Protein AF-A0A2A4T4P0-F1 (afdb_monomer)

Foldseek 3Di:
DDPPPPPDDPVRVVVVVVVVCPPPDPVVVVLLVVLLVVLLVVVVVLQVQWDWDADPVQNQKIFTAGPPPRATAWIQRNVVLEIEGECVPRVVCSCPVSVADPVRVQVSVQVNCCVPVVSHPRGYDYDYPVPDPPRVPD

Sequence (138 aa):
VIMNKILITEQQFKTLIENIIKEETREEVQEWLRRKWKVGDYFFKILDNLKEKKSDKYPESIFYVDKNTEEVYMEHDKKYGDLWIDYDKIWSFFESNYSINHEEIRDLMKELVGEHMNLWGVTPATHRLHYYSRWENI

Nearest PDB structures (foldseek):
  4hr6-assembly1_B  TM=5.069E-01  e=4.301E-01  Trichosanthes anguina
  6u3u-assembly2_A  TM=6.261E-01  e=1.385E+00  Escherichia coli
  5y42-assembly2_E  TM=5.328E-01  e=6.351E-01  Trichosanthes anguina
  6u3u-assembly1_B  TM=5.923E-01  e=1.795E+00  Escherichia coli
  5kqq-assembly1_A  TM=3.564E-01  e=4.301E-01  Burkholderia pseudomallei 1710b

Solvent-accessible surface area (backbone atoms only — not comparable to full-atom values): 8002 Å² total; per-residue (Å²): 133,84,80,78,76,82,82,68,52,72,67,54,50,48,52,53,51,55,66,65,39,75,87,51,56,73,67,57,54,51,50,50,52,52,41,52,50,53,52,52,56,53,51,51,58,49,55,76,45,42,39,84,44,78,34,91,90,42,75,57,36,44,31,33,18,35,75,85,78,64,48,72,48,33,36,38,34,66,84,80,41,37,30,38,31,29,26,76,81,52,50,49,45,41,39,71,76,56,73,41,52,74,67,59,48,43,55,53,47,38,52,50,38,23,73,77,65,70,41,68,91,40,50,63,40,79,34,58,72,94,77,51,80,68,74,83,76,108

pLDDT: mean 83.87, std 14.71, range [29.67, 97.12]

Mean predicted aligned error: 8.98 Å

Radius of gyration: 17.53 Å; Cα contacts (8 Å, |Δi|>4): 155; chains: 1; bounding box: 52×28×40 Å

Structure (mmCIF, N/CA/C/O backbone):
data_AF-A0A2A4T4P0-F1
#
_entry.id   AF-A0A2A4T4P0-F1
#
loop_
_atom_site.group_PDB
_atom_site.id
_atom_site.type_symbol
_atom_site.label_atom_id
_atom_site.label_alt_id
_atom_site.label_comp_id
_atom_site.label_asym_id
_atom_site.label_entity_id
_atom_site.label_seq_id
_atom_site.pdbx_PDB_ins_code
_atom_site.Cartn_x
_atom_site.Cartn_y
_atom_site.Cartn_z
_atom_site.occupancy
_atom_site.B_iso_or_equiv
_atom_site.auth_seq_id
_atom_site.auth_comp_id
_atom_site.auth_asym_id
_atom_site.auth_atom_id
_atom_site.pdbx_PDB_model_num
ATOM 1 N N . VAL A 1 1 ? -18.572 -3.963 -17.220 1.00 37.88 1 VAL A N 1
ATOM 2 C CA . VAL A 1 1 ? -18.885 -4.735 -15.997 1.00 37.88 1 VAL A CA 1
ATOM 3 C C . VAL A 1 1 ? -19.747 -3.848 -15.121 1.00 37.88 1 VAL A C 1
ATOM 5 O O . VAL A 1 1 ? -19.311 -2.758 -14.779 1.00 37.88 1 VAL A O 1
ATOM 8 N N . ILE A 1 2 ? -21.002 -4.227 -14.885 1.00 36.47 2 ILE A N 1
ATOM 9 C CA . ILE A 1 2 ? -21.919 -3.453 -14.042 1.00 36.47 2 ILE A CA 1
ATOM 10 C C . ILE A 1 2 ? -21.519 -3.753 -12.594 1.00 36.47 2 ILE A C 1
ATOM 12 O O . ILE A 1 2 ? -21.681 -4.885 -12.147 1.00 36.47 2 ILE A O 1
ATOM 16 N N . MET A 1 3 ? -20.944 -2.781 -11.881 1.00 29.67 3 MET A N 1
ATOM 17 C CA . MET A 1 3 ? -20.780 -2.891 -10.429 1.00 29.67 3 MET A CA 1
ATOM 18 C C . MET A 1 3 ? -22.176 -2.977 -9.811 1.00 29.67 3 MET A C 1
ATOM 20 O O . MET A 1 3 ? -22.921 -1.995 -9.807 1.00 29.67 3 MET A O 1
ATOM 24 N N . ASN A 1 4 ? -22.536 -4.153 -9.298 1.00 41.41 4 ASN A N 1
ATOM 25 C CA . ASN A 1 4 ? -23.711 -4.311 -8.454 1.00 41.41 4 ASN A CA 1
ATOM 26 C C . ASN A 1 4 ? -23.485 -3.498 -7.178 1.00 41.41 4 ASN A C 1
ATOM 28 O O . ASN A 1 4 ? -22.761 -3.917 -6.278 1.00 41.41 4 ASN A O 1
ATOM 32 N N . LYS A 1 5 ? -24.102 -2.316 -7.099 1.00 45.44 5 LYS A N 1
ATOM 33 C CA . LYS A 1 5 ? -24.265 -1.612 -5.828 1.00 45.44 5 LYS A CA 1
ATOM 34 C C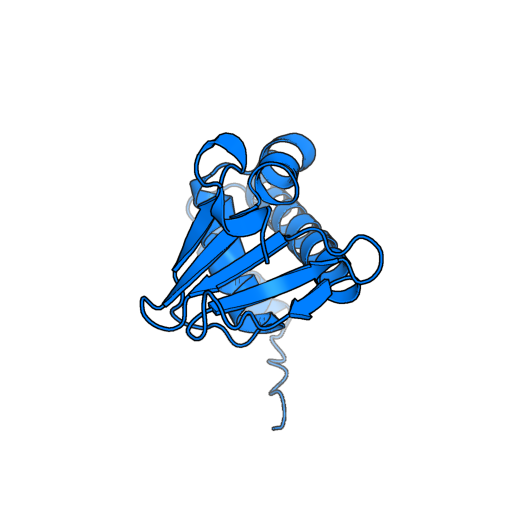 . LYS A 1 5 ? -25.150 -2.482 -4.943 1.00 45.44 5 LYS A C 1
ATOM 36 O O . LYS A 1 5 ? -26.341 -2.627 -5.213 1.00 45.44 5 LYS A O 1
ATOM 41 N N . ILE A 1 6 ? -24.567 -3.068 -3.904 1.00 54.47 6 ILE A N 1
ATOM 42 C CA . ILE A 1 6 ? -25.332 -3.731 -2.852 1.00 54.47 6 ILE A CA 1
ATOM 43 C C . ILE A 1 6 ? -26.060 -2.624 -2.078 1.00 54.47 6 ILE A C 1
ATOM 45 O O . ILE A 1 6 ? -25.466 -1.907 -1.277 1.00 54.47 6 ILE A O 1
ATOM 49 N N . LEU A 1 7 ? -27.350 -2.449 -2.362 1.00 50.22 7 LEU A N 1
ATOM 50 C CA . LEU A 1 7 ? -28.254 -1.619 -1.568 1.00 50.22 7 LEU A CA 1
ATOM 51 C C . LEU A 1 7 ? -28.682 -2.433 -0.345 1.00 50.22 7 LEU A C 1
ATOM 53 O O . LEU A 1 7 ? -29.668 -3.164 -0.384 1.00 50.22 7 LEU A O 1
ATOM 57 N N . ILE A 1 8 ? -27.905 -2.335 0.730 1.00 66.12 8 ILE A N 1
ATOM 58 C CA . ILE A 1 8 ? -28.339 -2.791 2.051 1.00 66.12 8 ILE A CA 1
ATOM 59 C C . ILE A 1 8 ? -29.263 -1.744 2.661 1.00 66.12 8 ILE A C 1
ATOM 61 O O . ILE A 1 8 ? -28.988 -0.545 2.631 1.00 66.12 8 ILE A O 1
ATOM 65 N N . THR A 1 9 ? -30.374 -2.211 3.220 1.00 80.38 9 THR A N 1
ATOM 66 C CA . THR A 1 9 ? -31.243 -1.364 4.038 1.00 80.38 9 THR A CA 1
ATOM 67 C C . THR A 1 9 ? -30.518 -0.962 5.319 1.00 80.38 9 THR A C 1
ATOM 69 O O . THR A 1 9 ? -29.644 -1.682 5.805 1.00 80.38 9 THR A O 1
ATOM 72 N N . GLU A 1 10 ? -30.908 0.167 5.906 1.00 68.69 10 GLU A N 1
ATOM 73 C CA . GLU A 1 10 ? -30.346 0.646 7.174 1.00 68.69 10 GLU A CA 1
ATOM 74 C C . GLU A 1 10 ? -30.445 -0.422 8.277 1.00 68.69 10 GLU A C 1
ATOM 76 O O . GLU A 1 10 ? -29.505 -0.627 9.041 1.00 68.69 10 GLU A O 1
ATOM 81 N N . GLN A 1 11 ? -31.536 -1.195 8.281 1.00 64.25 11 GLN A N 1
ATOM 82 C CA . GLN A 1 11 ? -31.733 -2.310 9.202 1.00 64.25 11 GLN A CA 1
ATOM 83 C C . GLN A 1 11 ? -30.750 -3.464 8.950 1.00 64.25 11 GLN A C 1
ATOM 85 O O . GLN A 1 11 ? -30.208 -4.017 9.901 1.00 64.25 11 GLN A O 1
ATOM 90 N N . GLN A 1 12 ? -30.475 -3.812 7.689 1.00 68.88 12 GLN A N 1
ATOM 91 C CA . GLN A 1 12 ? -29.496 -4.851 7.342 1.00 68.88 12 GLN A CA 1
ATOM 92 C C . GLN A 1 12 ? -28.067 -4.420 7.665 1.00 68.88 12 GLN A C 1
ATOM 94 O O . GLN A 1 12 ? -27.296 -5.232 8.168 1.00 68.88 12 GLN A O 1
ATOM 99 N N . PHE A 1 13 ? -27.726 -3.151 7.428 1.00 72.50 13 PHE A N 1
ATOM 100 C CA . PHE A 1 13 ? -26.442 -2.594 7.849 1.00 72.50 13 PHE A CA 1
ATOM 101 C C . PHE A 1 13 ? -26.307 -2.646 9.373 1.00 72.50 13 PHE A C 1
ATOM 103 O O . PHE A 1 13 ? -25.295 -3.112 9.888 1.00 72.50 13 PHE A O 1
ATOM 110 N N . LYS A 1 14 ? -27.360 -2.260 10.102 1.00 68.56 14 LYS A N 1
ATOM 111 C CA . LYS A 1 14 ? -27.382 -2.290 11.565 1.00 68.56 14 LYS A CA 1
ATOM 112 C C . LYS A 1 14 ? -27.227 -3.706 12.122 1.00 68.56 14 LYS A C 1
ATOM 114 O O . LYS A 1 14 ? -26.390 -3.912 12.988 1.00 68.56 14 LYS A O 1
ATOM 119 N N . THR A 1 15 ? -27.946 -4.688 11.579 1.00 70.00 15 THR A N 1
ATOM 120 C CA . THR A 1 15 ? -27.822 -6.096 11.991 1.00 70.00 15 THR A CA 1
ATOM 121 C C . THR A 1 15 ? -26.462 -6.697 11.622 1.00 70.00 15 THR A C 1
ATOM 123 O O . THR A 1 15 ? -25.917 -7.492 12.383 1.00 70.00 15 THR A O 1
ATOM 126 N N . LEU A 1 16 ? -25.881 -6.315 10.480 1.00 68.56 16 LEU A N 1
ATOM 127 C CA . LEU A 1 16 ? -24.528 -6.729 10.101 1.00 68.56 16 LEU A CA 1
ATOM 128 C C . LEU A 1 16 ? -23.494 -6.191 11.099 1.00 68.56 16 LEU A C 1
ATOM 130 O O . LEU A 1 16 ? -22.652 -6.944 11.577 1.00 68.56 16 LEU A O 1
ATOM 134 N N . ILE A 1 17 ? -23.615 -4.913 11.460 1.00 69.06 17 IL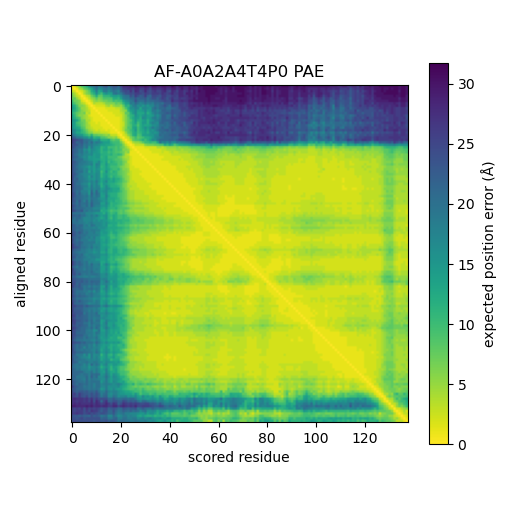E A N 1
ATOM 135 C CA . ILE A 1 17 ? -22.769 -4.247 12.451 1.00 69.06 17 ILE A CA 1
ATOM 136 C C . ILE A 1 17 ? -22.959 -4.867 13.846 1.00 69.06 17 ILE A C 1
ATOM 138 O O . ILE A 1 17 ? -21.977 -5.201 14.494 1.00 69.06 17 ILE A O 1
ATOM 142 N N . GLU A 1 18 ? -24.194 -5.108 14.292 1.00 66.62 18 GLU A N 1
ATOM 143 C CA . GLU A 1 18 ? -24.501 -5.744 15.587 1.00 66.62 18 GLU A CA 1
ATOM 144 C C . GLU A 1 18 ? -23.953 -7.178 15.697 1.00 66.62 18 GLU A C 1
ATOM 146 O O . GLU A 1 18 ? -23.546 -7.600 16.778 1.00 66.62 18 GLU A O 1
ATOM 151 N N . ASN A 1 19 ? -23.897 -7.922 14.587 1.00 64.94 19 ASN A N 1
ATOM 152 C CA . ASN A 1 19 ? -23.293 -9.255 14.554 1.00 64.94 19 ASN A CA 1
ATOM 153 C C . ASN A 1 19 ? -21.756 -9.222 14.573 1.00 64.94 19 ASN A C 1
ATOM 155 O O . ASN A 1 19 ? -21.155 -10.152 15.104 1.00 64.94 19 ASN A O 1
ATOM 159 N N . ILE A 1 20 ? -21.131 -8.168 14.033 1.00 64.50 20 ILE A N 1
ATOM 160 C CA . ILE A 1 20 ? -19.679 -7.926 14.132 1.00 64.50 20 ILE A CA 1
ATOM 161 C C . ILE A 1 20 ? -19.303 -7.494 15.563 1.00 64.50 20 ILE A C 1
ATOM 163 O O . ILE A 1 20 ? -18.309 -7.953 16.107 1.00 64.50 20 ILE A O 1
ATOM 167 N N . ILE A 1 21 ? -20.147 -6.679 16.205 1.00 60.25 21 ILE A N 1
ATOM 168 C CA . ILE A 1 21 ? -19.950 -6.072 17.538 1.00 60.25 21 ILE A CA 1
ATOM 169 C C . ILE A 1 21 ? -19.990 -7.078 18.705 1.00 60.25 21 ILE A C 1
ATOM 171 O O . ILE A 1 21 ? -19.755 -6.706 19.849 1.00 60.25 21 ILE A O 1
ATOM 175 N N . LYS A 1 22 ? -20.270 -8.367 18.481 1.00 59.75 22 LYS A N 1
ATOM 176 C CA . LYS A 1 22 ? -20.516 -9.311 19.587 1.00 59.75 22 LYS A CA 1
ATOM 177 C C . LYS A 1 22 ? -19.334 -9.513 20.558 1.00 59.75 22 LYS A C 1
ATOM 179 O O . LYS A 1 22 ? -19.571 -10.051 21.637 1.00 59.75 22 LYS A O 1
ATOM 184 N N . GLU A 1 23 ? -18.127 -9.047 20.221 1.00 57.09 23 GLU A N 1
ATOM 185 C CA . GLU A 1 23 ? -16.933 -9.085 21.086 1.00 57.09 23 GLU A CA 1
ATOM 186 C C . GLU A 1 23 ? -16.176 -7.735 21.207 1.00 57.09 23 GLU A C 1
ATOM 188 O O . GLU A 1 23 ? -15.238 -7.647 21.995 1.00 57.09 23 GLU A O 1
ATOM 193 N N . GLU A 1 24 ? -16.606 -6.666 20.518 1.00 65.56 24 GLU A N 1
ATOM 194 C CA . GLU A 1 24 ? -15.949 -5.339 20.491 1.00 65.56 24 GLU A CA 1
ATOM 195 C C . GLU A 1 24 ? -16.946 -4.209 20.805 1.00 65.56 24 GLU A C 1
ATOM 197 O O . GLU A 1 24 ? -18.128 -4.285 20.464 1.00 65.56 24 GLU A O 1
ATOM 202 N N . THR A 1 25 ? -16.501 -3.119 21.434 1.00 78.75 25 THR A N 1
ATOM 203 C CA . THR A 1 25 ? -17.376 -1.966 21.713 1.00 78.75 25 THR A CA 1
ATOM 204 C C . THR A 1 25 ? -17.722 -1.185 20.438 1.00 78.75 25 THR A C 1
ATOM 206 O O . THR A 1 25 ? -16.982 -1.161 19.453 1.00 78.75 25 THR A O 1
ATOM 209 N N . ARG A 1 26 ? -18.862 -0.478 20.446 1.00 75.81 26 ARG A N 1
ATOM 210 C CA . ARG A 1 26 ? -19.296 0.368 19.317 1.00 75.81 26 ARG A CA 1
ATOM 211 C C . ARG A 1 26 ? -18.241 1.421 18.963 1.00 75.81 26 ARG A C 1
ATOM 213 O O . ARG A 1 26 ? -18.054 1.741 17.789 1.00 75.81 26 ARG A O 1
ATOM 220 N N . GLU A 1 27 ? -17.598 1.983 19.976 1.00 82.12 27 GLU A N 1
ATOM 221 C CA . GLU A 1 27 ? -16.574 3.013 19.852 1.00 82.12 27 GLU A CA 1
ATOM 222 C C . GLU A 1 27 ? -15.308 2.471 19.171 1.00 82.12 27 GLU A C 1
ATOM 224 O O . GLU A 1 27 ? -14.768 3.141 18.286 1.00 82.12 27 GLU A O 1
ATOM 229 N N . GLU A 1 28 ? -14.884 1.250 19.511 1.00 82.38 28 GLU A N 1
ATOM 230 C CA . GLU A 1 28 ? -13.746 0.562 18.881 1.00 82.38 28 GLU A CA 1
ATOM 231 C C . GLU A 1 28 ? -14.008 0.290 17.398 1.00 82.38 28 GLU A C 1
ATOM 233 O O . GLU A 1 28 ? -13.180 0.641 16.552 1.00 82.38 28 GLU A O 1
ATOM 238 N N . VAL A 1 29 ? -15.204 -0.207 17.059 1.00 82.62 29 VAL A N 1
ATOM 239 C CA . VAL A 1 29 ? -15.609 -0.429 15.660 1.00 82.62 29 VAL A CA 1
ATOM 240 C C . VAL A 1 29 ? -15.621 0.881 14.873 1.00 82.62 29 VAL A C 1
ATOM 242 O O . VAL A 1 29 ? -15.135 0.944 13.741 1.00 82.62 29 VAL A O 1
ATOM 245 N N . GLN A 1 30 ? -16.148 1.962 15.454 1.00 84.00 30 GLN A N 1
ATOM 246 C CA . GLN A 1 30 ? -16.141 3.271 14.798 1.00 84.00 30 GLN A CA 1
ATOM 247 C C . GLN A 1 30 ? -14.724 3.797 14.568 1.00 84.00 30 GLN A C 1
ATOM 249 O O . GLN A 1 30 ? -14.452 4.372 13.512 1.00 84.00 30 GLN A O 1
ATOM 254 N N . GLU A 1 31 ? -13.825 3.614 15.533 1.00 88.00 31 GLU A N 1
ATOM 255 C CA . GLU A 1 31 ? -12.436 4.036 15.387 1.00 88.00 31 GLU A CA 1
ATOM 256 C C . GLU A 1 31 ? -11.692 3.201 14.345 1.00 88.00 31 GLU A C 1
ATOM 258 O O . GLU A 1 31 ? -10.958 3.754 13.526 1.00 88.00 31 GLU A O 1
ATOM 263 N N . TRP A 1 32 ? -11.922 1.889 14.309 1.00 86.19 32 TRP A N 1
ATOM 264 C C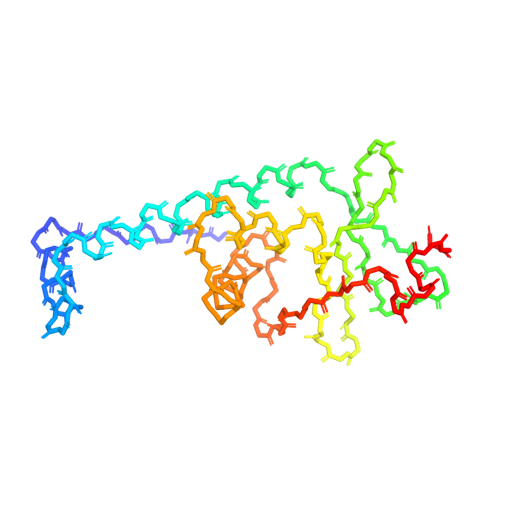A . TRP A 1 32 ? -11.397 1.022 13.256 1.00 86.19 32 TRP A CA 1
ATOM 265 C C . TRP A 1 32 ? -11.852 1.469 11.862 1.00 86.19 32 TRP A C 1
ATOM 267 O O . TRP A 1 32 ? -11.022 1.665 10.974 1.00 86.19 32 TRP A O 1
ATOM 277 N N . LEU A 1 33 ? -13.150 1.731 11.675 1.00 87.88 33 LEU A N 1
ATOM 278 C CA . LEU A 1 33 ? -13.677 2.216 10.395 1.00 87.88 33 LEU A CA 1
ATOM 279 C C . LEU A 1 33 ? -13.065 3.564 9.989 1.00 87.88 33 LEU A C 1
ATOM 281 O O . LEU A 1 33 ? -12.743 3.765 8.815 1.00 87.88 33 LEU A O 1
ATOM 285 N N . ARG A 1 34 ? -12.854 4.477 10.948 1.00 89.25 34 ARG A N 1
ATOM 286 C CA . ARG A 1 34 ? -12.163 5.754 10.700 1.00 89.25 34 ARG A CA 1
ATOM 287 C C . ARG A 1 34 ? -10.716 5.540 10.258 1.00 89.25 34 ARG A C 1
ATOM 289 O O . ARG A 1 34 ? -10.287 6.184 9.301 1.00 89.25 34 ARG A O 1
ATOM 296 N N . ARG A 1 35 ? -9.972 4.653 10.926 1.00 90.12 35 ARG A N 1
ATOM 297 C CA . ARG A 1 35 ? -8.584 4.302 10.574 1.00 90.12 35 ARG A CA 1
ATOM 298 C C . ARG A 1 35 ? -8.508 3.680 9.178 1.00 90.12 35 ARG A C 1
ATOM 300 O O . ARG A 1 35 ? -7.761 4.184 8.340 1.00 90.12 35 ARG A O 1
ATOM 307 N N . LYS A 1 36 ? -9.361 2.692 8.888 1.00 90.00 36 LYS A N 1
ATOM 308 C CA . LYS A 1 36 ? -9.481 2.054 7.565 1.00 90.00 36 LYS A CA 1
ATOM 309 C C . LYS A 1 36 ? -9.753 3.073 6.456 1.00 90.00 36 LYS A C 1
ATOM 311 O O . LYS A 1 36 ? -9.083 3.051 5.427 1.00 90.00 36 LYS A O 1
ATOM 316 N N . TRP A 1 37 ? -10.690 3.997 6.676 1.00 91.00 37 TRP A N 1
ATOM 317 C CA . TRP A 1 37 ? -11.007 5.037 5.695 1.00 91.00 37 TRP A CA 1
ATOM 318 C C . TRP A 1 37 ? -9.813 5.961 5.410 1.00 91.00 37 TRP A C 1
ATOM 320 O O . TRP A 1 37 ? -9.532 6.242 4.248 1.00 91.00 37 TRP A O 1
ATOM 330 N N . LYS A 1 38 ? -9.070 6.383 6.444 1.00 92.38 38 LYS A N 1
ATOM 331 C CA . LYS A 1 38 ? -7.871 7.227 6.277 1.00 92.38 38 LYS A CA 1
ATOM 332 C C . LYS A 1 38 ? -6.762 6.522 5.489 1.00 92.38 38 LYS A C 1
ATOM 334 O O . LYS A 1 38 ? -6.152 7.151 4.628 1.00 92.38 38 LYS A O 1
ATOM 339 N N . VAL A 1 39 ? -6.522 5.234 5.754 1.00 92.75 39 VAL A N 1
ATOM 340 C CA . VAL A 1 39 ? -5.556 4.426 4.984 1.00 92.75 39 VAL A CA 1
ATOM 341 C C . VAL A 1 39 ? -5.962 4.362 3.520 1.00 92.75 39 VAL A C 1
ATOM 343 O O . VAL A 1 39 ? -5.140 4.655 2.658 1.00 92.75 39 VAL A O 1
ATOM 346 N N . GLY A 1 40 ? -7.223 4.017 3.242 1.00 92.62 40 GLY A N 1
ATOM 347 C CA . GLY A 1 40 ? -7.725 3.910 1.873 1.00 92.62 40 GLY A CA 1
ATOM 348 C C 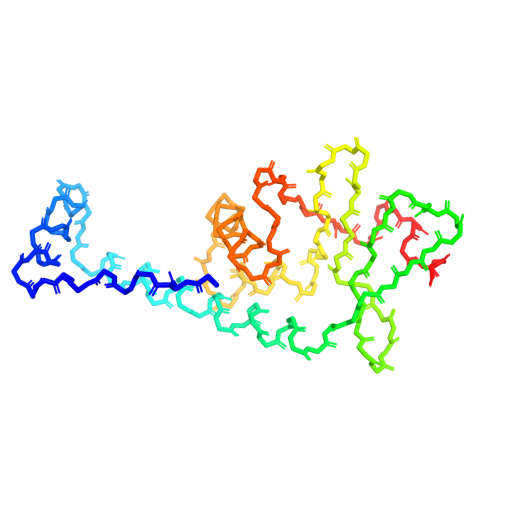. GLY A 1 40 ? -7.629 5.229 1.105 1.00 92.62 40 GLY A C 1
ATOM 349 O O . GLY A 1 40 ? -7.123 5.249 -0.014 1.00 92.62 40 GLY A O 1
ATOM 350 N N . ASP A 1 41 ? -8.035 6.343 1.723 1.00 93.12 41 ASP A N 1
ATOM 351 C CA . ASP A 1 41 ? -7.934 7.683 1.126 1.00 93.12 41 ASP A CA 1
ATOM 352 C C . ASP A 1 41 ? -6.478 8.073 0.816 1.00 93.12 41 ASP A C 1
ATOM 354 O O . ASP A 1 41 ? -6.180 8.564 -0.274 1.00 93.12 41 ASP A O 1
ATOM 358 N N . TYR A 1 42 ? -5.548 7.815 1.740 1.00 92.88 42 TYR A N 1
ATOM 359 C CA . TYR A 1 42 ? -4.129 8.091 1.511 1.00 92.88 42 TYR A CA 1
ATOM 360 C C . TYR A 1 42 ? -3.527 7.185 0.431 1.00 92.88 42 TYR A C 1
ATOM 362 O O . TYR A 1 42 ? -2.817 7.668 -0.450 1.00 92.88 42 TYR A O 1
ATOM 370 N N . PHE A 1 43 ? -3.841 5.889 0.454 1.00 94.00 43 PHE A N 1
ATOM 371 C CA . PHE A 1 43 ? -3.368 4.941 -0.552 1.00 94.00 43 PHE A CA 1
ATOM 372 C C . PHE A 1 43 ? -3.857 5.318 -1.955 1.00 94.00 43 PHE A C 1
ATOM 374 O O . PHE A 1 43 ? -3.065 5.343 -2.895 1.00 94.00 43 PHE A O 1
ATOM 381 N N . PHE A 1 44 ? -5.126 5.707 -2.093 1.00 93.62 44 PHE A N 1
ATOM 382 C CA . PHE A 1 44 ? -5.674 6.185 -3.361 1.00 93.62 44 PHE A CA 1
ATOM 383 C C . PHE A 1 44 ? -4.922 7.421 -3.884 1.00 93.62 44 PHE A C 1
ATOM 385 O O . PHE A 1 44 ? -4.530 7.463 -5.049 1.00 93.62 44 PHE A O 1
ATOM 392 N N . LYS A 1 45 ? -4.623 8.389 -3.006 1.00 93.44 45 LYS A N 1
ATOM 393 C CA . LYS A 1 45 ? -3.819 9.575 -3.358 1.00 93.44 45 LYS A CA 1
ATOM 394 C C . LYS A 1 45 ? -2.394 9.231 -3.782 1.00 93.44 45 LYS A C 1
ATOM 396 O O . LYS A 1 45 ? -1.839 9.921 -4.636 1.00 93.44 45 LYS A O 1
ATOM 401 N N . ILE A 1 46 ? -1.790 8.196 -3.196 1.00 94.50 46 ILE A N 1
ATOM 402 C CA . ILE A 1 46 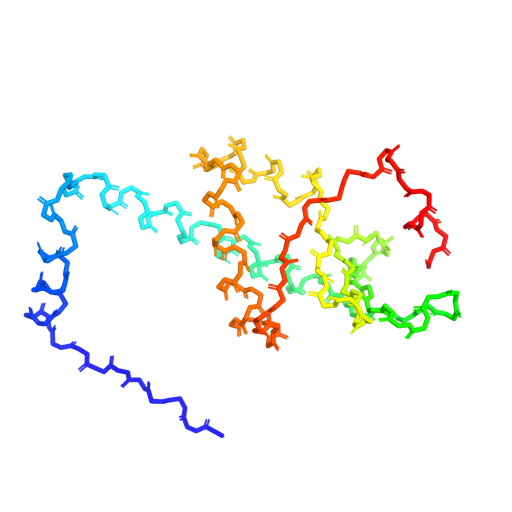? -0.503 7.684 -3.673 1.00 94.50 46 ILE A CA 1
ATOM 403 C C . ILE A 1 46 ? -0.674 7.162 -5.097 1.00 94.50 46 ILE A C 1
ATOM 405 O O . ILE A 1 46 ? 0.025 7.638 -5.985 1.00 94.50 46 ILE A O 1
ATOM 409 N N . LEU A 1 47 ? -1.623 6.248 -5.335 1.00 95.31 47 LEU A N 1
ATOM 410 C CA . LEU A 1 47 ? -1.839 5.640 -6.653 1.00 95.31 47 LEU A CA 1
ATOM 411 C C . LEU A 1 47 ? -2.067 6.679 -7.758 1.00 95.31 47 LEU A C 1
ATOM 413 O O . LEU A 1 47 ? -1.492 6.551 -8.840 1.00 95.31 47 LEU A O 1
ATOM 417 N N . ASP A 1 48 ? -2.817 7.744 -7.471 1.00 96.06 48 ASP A N 1
ATOM 418 C CA . ASP A 1 48 ? -3.038 8.861 -8.399 1.00 96.06 48 ASP A CA 1
ATOM 419 C C . ASP A 1 48 ? -1.740 9.558 -8.832 1.00 96.06 48 ASP A C 1
ATOM 421 O O . ASP A 1 48 ? -1.692 10.164 -9.907 1.00 96.06 48 ASP A O 1
ATOM 425 N N . ASN A 1 49 ? -0.669 9.452 -8.046 1.00 96.56 49 ASN A N 1
ATOM 426 C CA . ASN A 1 49 ? 0.647 10.019 -8.335 1.00 96.56 49 ASN A CA 1
ATOM 427 C C . ASN A 1 49 ? 1.659 8.996 -8.866 1.00 96.56 49 ASN A C 1
ATOM 429 O O . ASN A 1 49 ? 2.757 9.393 -9.259 1.00 96.56 49 ASN A O 1
ATOM 433 N N . LEU A 1 50 ? 1.296 7.713 -8.960 1.00 96.88 50 LEU A N 1
ATOM 434 C CA . LEU A 1 50 ? 2.180 6.671 -9.479 1.00 96.88 50 LEU A CA 1
ATOM 435 C C . LEU A 1 50 ? 1.926 6.364 -10.960 1.00 96.88 50 LEU A C 1
ATOM 437 O O . LEU A 1 50 ? 0.824 6.523 -11.492 1.00 96.88 50 LEU A O 1
ATOM 441 N N . LYS A 1 51 ? 2.970 5.896 -11.639 1.00 97.12 51 LYS A N 1
ATOM 442 C CA . LYS A 1 51 ? 2.908 5.286 -12.972 1.00 97.12 51 LYS A CA 1
ATOM 443 C C . LYS A 1 51 ? 3.624 3.942 -12.965 1.00 97.12 51 LYS A C 1
ATOM 445 O O . LYS A 1 51 ? 4.551 3.725 -12.188 1.00 97.12 51 LYS A O 1
ATOM 450 N N . GLU A 1 52 ? 3.214 3.056 -13.862 1.00 96.88 52 GLU A N 1
ATOM 451 C CA . GLU A 1 52 ? 3.922 1.799 -14.086 1.00 96.88 52 GLU A CA 1
ATOM 452 C C . GLU A 1 52 ? 5.224 2.033 -14.862 1.00 96.88 52 GLU A C 1
ATOM 454 O O . GLU A 1 52 ? 5.253 2.754 -15.864 1.00 96.88 52 GLU A O 1
ATOM 459 N N . LYS A 1 53 ? 6.293 1.367 -14.429 1.00 95.62 53 LYS A N 1
ATOM 460 C CA . LYS A 1 53 ? 7.601 1.333 -15.079 1.00 95.62 53 LYS A CA 1
ATOM 461 C C . LYS A 1 53 ? 8.059 -0.118 -15.203 1.00 95.62 53 LYS A C 1
ATOM 463 O O . LYS A 1 53 ? 8.035 -0.886 -14.243 1.00 95.62 53 LYS A O 1
ATOM 468 N N . LYS A 1 54 ? 8.464 -0.501 -16.412 1.00 95.12 54 LYS A N 1
ATOM 469 C CA . LYS A 1 54 ? 9.082 -1.805 -16.695 1.00 95.12 54 LYS A CA 1
ATOM 470 C C . LYS A 1 54 ? 10.597 -1.651 -16.682 1.00 95.12 54 LYS A C 1
ATOM 472 O O . LYS A 1 54 ? 11.101 -0.592 -17.043 1.00 95.12 54 LYS A O 1
ATOM 477 N N . SER A 1 55 ? 11.306 -2.710 -16.304 1.00 90.88 55 SER A N 1
ATOM 478 C CA . SER A 1 55 ? 12.767 -2.746 -16.314 1.00 90.88 55 SER A CA 1
ATOM 479 C C . SER A 1 55 ? 13.258 -3.931 -17.132 1.00 90.88 55 SER A C 1
ATOM 481 O O . SER A 1 55 ? 12.860 -5.064 -16.871 1.00 90.88 55 SER A O 1
ATOM 483 N N . ASP A 1 56 ? 14.184 -3.693 -18.060 1.00 91.12 56 ASP A N 1
ATOM 484 C CA . ASP A 1 56 ? 14.834 -4.768 -18.822 1.00 91.12 56 ASP A CA 1
ATOM 485 C C . ASP A 1 56 ? 15.655 -5.697 -17.914 1.00 91.12 56 ASP A C 1
ATOM 487 O O . ASP A 1 56 ? 15.834 -6.879 -18.206 1.00 91.12 56 ASP A O 1
ATOM 491 N N . LYS A 1 57 ? 16.129 -5.177 -16.773 1.00 91.06 57 LYS A N 1
ATOM 492 C CA . LYS A 1 57 ? 16.879 -5.943 -15.769 1.00 91.06 57 LYS A CA 1
ATOM 493 C C . LYS A 1 57 ? 15.978 -6.881 -14.962 1.00 91.06 57 LYS A C 1
ATOM 495 O O . LYS A 1 57 ? 16.439 -7.924 -14.502 1.00 91.06 57 LYS A O 1
ATOM 500 N N . TYR A 1 58 ? 14.710 -6.514 -14.789 1.00 91.38 58 TYR A N 1
ATOM 501 C CA . TYR A 1 58 ? 13.723 -7.280 -14.029 1.00 91.38 58 TYR A CA 1
ATOM 502 C C . TYR A 1 58 ? 12.436 -7.430 -14.855 1.00 91.38 58 TYR A C 1
ATOM 504 O O . TYR A 1 58 ? 11.425 -6.802 -14.540 1.00 91.38 58 TYR A O 1
ATOM 512 N N . PRO A 1 59 ? 12.460 -8.255 -15.918 1.00 92.69 59 PRO A N 1
ATOM 513 C CA . PRO A 1 59 ? 11.356 -8.349 -16.877 1.00 92.69 59 PRO A CA 1
ATOM 514 C C . PRO A 1 59 ? 10.056 -8.902 -16.269 1.00 92.69 59 PRO A C 1
ATOM 516 O O . PRO A 1 59 ? 8.970 -8.627 -16.776 1.00 92.69 59 PRO A O 1
ATOM 519 N N . GLU A 1 60 ? 10.162 -9.640 -15.162 1.00 94.38 60 GLU A N 1
ATOM 520 C CA . GLU A 1 60 ? 9.023 -10.193 -14.419 1.00 94.38 60 GLU A CA 1
ATOM 521 C C . GLU A 1 60 ? 8.419 -9.208 -13.405 1.00 94.38 60 GLU A C 1
ATOM 523 O O . GLU A 1 60 ? 7.393 -9.504 -12.792 1.00 94.38 60 GLU A O 1
ATOM 528 N N . SER A 1 61 ? 9.021 -8.026 -13.242 1.00 93.56 61 SER A N 1
ATOM 529 C CA . SER A 1 61 ? 8.573 -7.012 -12.291 1.00 93.56 61 SER A CA 1
ATOM 530 C C . SER A 1 61 ? 7.829 -5.870 -12.991 1.00 93.56 61 SER A C 1
ATOM 532 O O . SER A 1 61 ? 8.220 -5.400 -14.064 1.00 93.56 61 SER A O 1
ATOM 534 N N . ILE A 1 62 ? 6.760 -5.379 -12.361 1.00 95.50 62 ILE A N 1
ATOM 535 C CA . ILE A 1 62 ? 6.217 -4.038 -12.623 1.00 95.50 62 ILE A CA 1
ATOM 536 C C . ILE A 1 62 ? 6.569 -3.159 -11.430 1.00 95.50 62 ILE A C 1
ATOM 538 O O . ILE A 1 62 ? 6.199 -3.476 -10.301 1.00 95.50 62 ILE A O 1
ATOM 542 N N . PHE A 1 63 ? 7.235 -2.039 -11.688 1.00 95.25 63 PHE A N 1
ATOM 543 C CA . PHE A 1 63 ? 7.501 -1.021 -10.679 1.00 95.25 63 PHE A CA 1
ATOM 544 C C . PHE A 1 63 ? 6.426 0.058 -10.741 1.00 95.25 63 PHE A C 1
ATOM 546 O O . PHE A 1 63 ? 6.028 0.476 -11.827 1.00 95.25 63 PHE A O 1
ATOM 553 N N . TYR A 1 64 ? 5.979 0.526 -9.583 1.00 95.88 64 TYR A N 1
ATOM 554 C CA . TYR A 1 64 ? 5.107 1.686 -9.456 1.00 95.88 64 TYR A CA 1
ATOM 555 C C . TYR A 1 64 ? 5.942 2.831 -8.903 1.00 95.88 64 TYR A C 1
ATOM 557 O O . TYR A 1 64 ? 6.411 2.777 -7.761 1.00 95.88 64 TYR A O 1
ATOM 565 N N . VAL A 1 65 ? 6.165 3.832 -9.748 1.00 95.81 65 VAL A N 1
ATOM 566 C CA . VAL A 1 65 ? 7.080 4.943 -9.479 1.00 95.81 65 VAL A CA 1
ATOM 567 C C . VAL A 1 65 ? 6.335 6.263 -9.464 1.00 95.81 65 VAL A C 1
ATOM 569 O O . VAL A 1 65 ? 5.343 6.422 -10.180 1.00 95.81 65 VAL A O 1
ATOM 572 N N . ASP A 1 66 ? 6.814 7.214 -8.671 1.00 95.94 66 ASP A N 1
ATOM 573 C CA . ASP A 1 66 ? 6.288 8.575 -8.686 1.00 95.94 66 ASP A CA 1
ATOM 574 C C . ASP A 1 66 ? 6.437 9.187 -10.085 1.00 95.94 66 ASP A C 1
ATOM 576 O O . ASP A 1 66 ? 7.474 9.065 -10.748 1.00 95.94 66 ASP A O 1
ATOM 580 N N . LYS A 1 67 ? 5.377 9.848 -10.557 1.00 97.12 67 LYS A N 1
ATOM 581 C CA . LYS A 1 67 ? 5.335 10.437 -11.901 1.00 97.12 67 LYS A CA 1
ATOM 582 C C . LYS A 1 67 ? 6.409 11.503 -12.132 1.00 97.12 67 LYS A C 1
ATOM 584 O O . LYS A 1 67 ? 6.809 11.666 -13.288 1.00 97.12 67 LYS A O 1
ATOM 589 N N . ASN A 1 68 ? 6.837 12.201 -11.080 1.00 95.50 68 ASN A N 1
ATOM 590 C CA . ASN A 1 68 ? 7.734 13.354 -11.129 1.00 95.50 68 ASN A CA 1
ATOM 591 C C . ASN A 1 68 ? 9.165 13.010 -10.701 1.00 95.50 68 ASN A C 1
ATOM 593 O O . ASN A 1 68 ? 10.107 13.497 -11.323 1.00 95.50 68 ASN A O 1
ATOM 597 N N . THR A 1 69 ? 9.335 12.214 -9.641 1.00 94.19 69 THR A N 1
ATOM 598 C CA .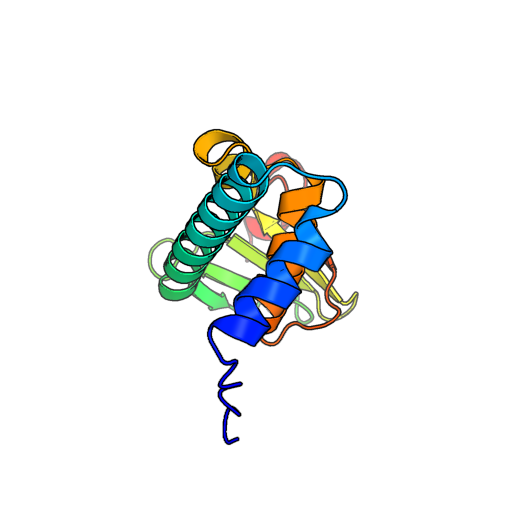 THR A 1 69 ? 10.660 11.912 -9.071 1.00 94.19 69 THR A CA 1
ATOM 599 C C . THR A 1 69 ? 11.260 10.607 -9.585 1.00 94.19 69 THR A C 1
ATOM 601 O O . THR A 1 69 ? 12.455 10.399 -9.402 1.00 94.19 69 THR A O 1
ATOM 604 N N . GLU A 1 70 ? 10.460 9.742 -10.226 1.00 92.56 70 GLU A N 1
ATOM 605 C CA . GLU A 1 70 ? 10.829 8.364 -10.601 1.00 92.56 70 GLU A CA 1
ATOM 606 C C . GLU A 1 70 ? 11.184 7.463 -9.404 1.00 92.56 70 GLU A C 1
ATOM 608 O O . GLU A 1 70 ? 11.644 6.335 -9.589 1.00 92.56 70 GLU A O 1
ATOM 613 N N . GLU A 1 71 ? 10.953 7.921 -8.171 1.00 91.94 71 GLU A N 1
ATOM 614 C CA . GLU A 1 71 ? 11.185 7.107 -6.984 1.00 91.94 71 GLU A CA 1
ATOM 615 C C . GLU A 1 71 ? 10.204 5.945 -6.928 1.00 91.94 71 GLU A C 1
ATOM 617 O O . GLU A 1 71 ? 9.018 6.084 -7.222 1.00 91.94 71 GLU A O 1
ATOM 622 N N . VAL A 1 72 ? 10.697 4.793 -6.492 1.00 93.12 72 VAL A N 1
ATOM 623 C CA . VAL A 1 72 ? 9.906 3.566 -6.449 1.00 93.12 72 VAL A CA 1
ATOM 624 C C . VAL A 1 72 ? 9.147 3.494 -5.135 1.00 93.12 72 VAL A C 1
ATOM 626 O O . VAL A 1 72 ? 9.704 3.745 -4.063 1.00 93.12 72 VAL A O 1
ATOM 629 N N . TYR A 1 73 ? 7.860 3.178 -5.245 1.00 94.50 73 TYR A N 1
ATOM 630 C CA . TYR A 1 73 ? 6.943 3.011 -4.119 1.00 94.50 73 TYR A CA 1
ATOM 631 C C . TYR A 1 73 ? 6.540 1.552 -3.955 1.00 94.50 73 TYR A C 1
ATOM 633 O O . TYR A 1 73 ? 6.351 1.087 -2.832 1.00 94.50 73 TYR A O 1
ATOM 641 N N . MET A 1 74 ? 6.385 0.829 -5.065 1.00 94.81 74 MET A N 1
ATOM 642 C CA . MET A 1 74 ? 6.027 -0.583 -5.042 1.00 94.81 74 MET A CA 1
ATOM 643 C C . MET A 1 74 ? 6.677 -1.349 -6.197 1.00 94.81 74 MET A C 1
ATOM 645 O O . MET A 1 74 ? 6.903 -0.798 -7.275 1.00 94.81 74 MET A O 1
ATOM 649 N N . GLU A 1 75 ? 6.904 -2.641 -5.994 1.00 94.62 75 GLU A N 1
ATOM 650 C CA . GLU A 1 75 ? 7.312 -3.601 -7.019 1.00 94.62 75 GLU A CA 1
ATOM 651 C C 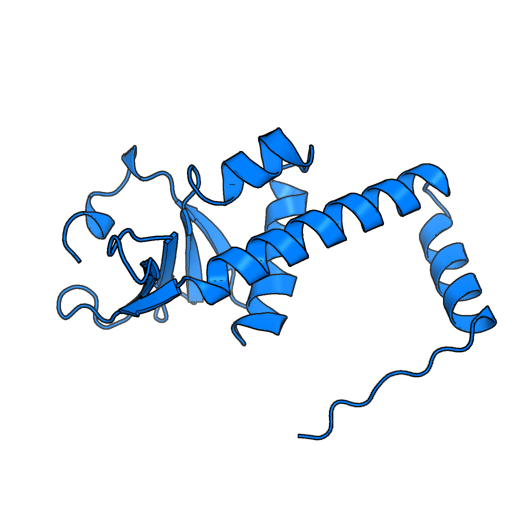. GLU A 1 75 ? 6.384 -4.815 -6.958 1.00 94.62 75 GLU A C 1
ATOM 653 O O . GLU A 1 75 ? 6.327 -5.511 -5.948 1.00 94.62 75 GLU A O 1
ATOM 658 N N . HIS A 1 76 ? 5.677 -5.091 -8.049 1.00 94.81 76 HIS A N 1
ATOM 659 C CA . HIS A 1 76 ? 4.943 -6.339 -8.222 1.00 94.81 76 HIS A CA 1
ATOM 660 C C . HIS A 1 76 ? 5.823 -7.339 -8.973 1.00 94.81 76 HIS A C 1
ATOM 662 O O . HIS A 1 76 ? 6.037 -7.185 -10.179 1.00 94.81 76 HIS A O 1
ATOM 668 N N . ASP A 1 77 ? 6.305 -8.360 -8.266 1.00 91.75 77 ASP A N 1
ATOM 669 C CA . ASP A 1 77 ? 7.023 -9.495 -8.845 1.00 91.75 77 ASP A CA 1
ATOM 670 C C . ASP A 1 77 ? 6.006 -10.549 -9.304 1.00 91.75 77 ASP A C 1
ATOM 672 O O . ASP A 1 77 ? 5.470 -11.328 -8.510 1.00 91.75 77 ASP A O 1
ATOM 676 N N . LYS A 1 78 ? 5.733 -10.582 -10.611 1.00 90.50 78 LYS A N 1
ATOM 677 C CA . LYS A 1 78 ? 4.731 -11.489 -11.193 1.00 90.50 78 LYS A CA 1
ATOM 678 C C . LYS A 1 78 ? 5.137 -12.953 -11.115 1.00 90.50 78 LYS A C 1
ATOM 680 O O . LYS A 1 78 ? 4.271 -13.820 -11.218 1.00 90.50 78 LYS A O 1
ATOM 685 N N . LYS A 1 79 ? 6.434 -13.240 -10.980 1.00 88.62 79 LYS A N 1
ATOM 686 C CA . LYS A 1 79 ? 6.939 -14.613 -10.942 1.00 88.62 79 LYS A CA 1
ATOM 687 C C . LYS A 1 79 ? 6.554 -15.296 -9.635 1.00 88.62 79 LYS A C 1
ATOM 689 O O . LYS A 1 79 ? 6.212 -16.477 -9.655 1.00 88.62 79 LYS A O 1
ATOM 694 N N . TYR A 1 80 ? 6.630 -14.566 -8.525 1.00 86.69 80 TYR A N 1
ATOM 695 C CA . TYR A 1 80 ? 6.323 -15.095 -7.194 1.00 86.69 80 TYR A CA 1
ATOM 696 C C . TYR A 1 80 ? 4.958 -14.645 -6.662 1.00 86.69 80 TYR A C 1
ATOM 698 O O . TYR A 1 80 ? 4.446 -15.258 -5.730 1.00 86.69 80 TYR A O 1
ATOM 706 N N . GLY A 1 81 ? 4.324 -13.654 -7.298 1.00 86.31 81 GLY A N 1
ATOM 707 C CA . GLY A 1 81 ? 3.035 -13.119 -6.854 1.00 86.31 81 GLY A CA 1
ATOM 708 C C . GLY A 1 81 ? 3.165 -12.265 -5.594 1.00 86.31 81 GLY A C 1
ATOM 709 O O . GLY A 1 81 ? 2.224 -12.187 -4.801 1.00 86.31 81 GLY A O 1
ATOM 710 N N . ASP A 1 82 ? 4.329 -11.639 -5.414 1.00 89.81 82 ASP A N 1
ATOM 711 C CA . ASP A 1 82 ? 4.635 -10.768 -4.283 1.00 89.81 82 ASP A CA 1
ATOM 712 C C . ASP A 1 82 ? 4.509 -9.301 -4.697 1.00 89.81 82 ASP A C 1
ATOM 714 O O . ASP A 1 82 ? 4.923 -8.901 -5.791 1.00 89.81 82 ASP A O 1
ATOM 718 N N . LEU A 1 83 ? 3.963 -8.482 -3.798 1.00 93.94 83 LEU A N 1
ATOM 719 C CA . LEU A 1 83 ? 3.964 -7.028 -3.936 1.00 93.94 83 LEU A CA 1
ATOM 720 C C . LEU A 1 83 ? 4.819 -6.425 -2.828 1.00 93.94 83 LEU A C 1
ATOM 722 O O . LEU A 1 83 ? 4.404 -6.343 -1.673 1.00 93.94 83 LEU A O 1
ATOM 726 N N . TRP A 1 84 ? 6.009 -5.978 -3.200 1.00 93.25 84 TRP A N 1
ATOM 727 C CA . TRP A 1 84 ? 6.920 -5.265 -2.322 1.00 93.25 84 TRP A CA 1
ATOM 728 C C . TRP A 1 84 ? 6.487 -3.809 -2.222 1.00 93.25 84 TRP A C 1
ATOM 730 O O . TRP A 1 84 ? 6.347 -3.135 -3.240 1.00 93.25 84 TRP A O 1
ATOM 740 N N . ILE A 1 85 ? 6.279 -3.323 -1.004 1.00 93.12 85 ILE A N 1
ATOM 741 C CA . ILE A 1 85 ? 5.810 -1.964 -0.721 1.00 93.12 85 ILE A CA 1
ATOM 742 C C . ILE A 1 85 ? 6.868 -1.232 0.087 1.00 93.12 85 ILE A C 1
ATOM 744 O O . ILE A 1 85 ? 7.352 -1.757 1.091 1.00 93.12 85 ILE A O 1
ATOM 748 N N . ASP A 1 86 ? 7.203 -0.012 -0.328 1.00 91.88 86 ASP A N 1
ATOM 749 C CA . ASP A 1 86 ? 8.171 0.824 0.371 1.00 91.88 86 ASP A CA 1
ATOM 750 C C . ASP A 1 86 ? 7.750 1.032 1.831 1.00 91.88 86 ASP A C 1
ATOM 752 O O . ASP A 1 86 ? 6.683 1.589 2.132 1.00 91.88 86 ASP A O 1
ATOM 756 N N . TYR A 1 87 ? 8.596 0.559 2.747 1.00 90.62 87 TYR A N 1
ATOM 757 C CA . TYR A 1 87 ? 8.312 0.673 4.167 1.00 90.62 87 TYR A CA 1
ATOM 758 C C . TYR A 1 87 ? 8.309 2.133 4.620 1.00 90.62 87 TYR A C 1
ATOM 760 O O . TYR A 1 87 ? 7.416 2.536 5.355 1.00 90.62 87 TYR A O 1
ATOM 768 N N . ASP A 1 88 ? 9.271 2.940 4.186 1.00 88.69 88 ASP A N 1
ATOM 769 C CA . ASP A 1 88 ? 9.444 4.294 4.703 1.00 88.69 88 ASP A CA 1
ATOM 770 C C . ASP A 1 88 ? 8.380 5.244 4.135 1.00 88.69 88 ASP A C 1
ATOM 772 O O . ASP A 1 88 ? 7.832 6.060 4.877 1.00 88.69 88 ASP A O 1
ATOM 776 N N . LYS A 1 89 ? 8.009 5.091 2.858 1.00 88.94 89 LYS A N 1
ATOM 777 C CA . LYS A 1 89 ? 7.046 5.976 2.180 1.00 88.94 89 LYS A CA 1
ATOM 778 C C . LYS A 1 89 ? 5.584 5.645 2.473 1.00 88.94 89 LYS A C 1
ATOM 780 O O . LYS A 1 89 ? 4.775 6.559 2.600 1.00 88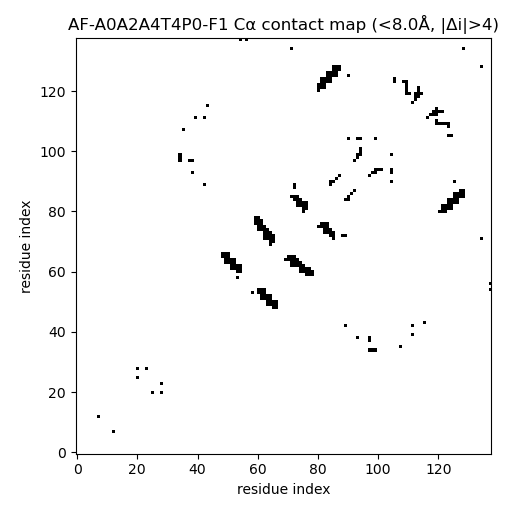.94 89 LYS A O 1
ATOM 785 N N . ILE A 1 90 ? 5.227 4.361 2.548 1.00 91.81 90 ILE A N 1
ATOM 786 C CA . ILE A 1 90 ? 3.822 3.937 2.677 1.00 91.81 90 ILE A CA 1
ATOM 787 C C . ILE A 1 90 ? 3.574 3.326 4.052 1.00 91.81 90 ILE A C 1
ATOM 789 O O . ILE A 1 90 ? 2.698 3.769 4.793 1.00 91.81 90 ILE A O 1
ATOM 793 N N . TRP A 1 91 ? 4.347 2.306 4.412 1.00 91.06 91 TRP A N 1
ATOM 794 C CA . TRP A 1 91 ? 4.010 1.473 5.564 1.00 91.06 91 TRP A CA 1
ATOM 795 C C . TRP A 1 91 ? 4.183 2.197 6.904 1.00 91.06 91 TRP A C 1
ATOM 797 O O . TRP A 1 91 ? 3.266 2.241 7.722 1.00 91.06 91 TRP A O 1
ATOM 807 N N . SER A 1 92 ? 5.342 2.821 7.112 1.00 91.56 92 SER A N 1
ATOM 808 C CA . SER A 1 92 ? 5.686 3.557 8.330 1.00 91.56 92 SER A CA 1
ATOM 809 C C . SER A 1 92 ? 4.768 4.763 8.540 1.00 91.56 92 SER A C 1
ATOM 811 O O . SER A 1 92 ? 4.470 5.140 9.679 1.00 91.56 92 SER A O 1
ATOM 813 N N . PHE A 1 93 ? 4.266 5.337 7.439 1.00 92.94 93 PHE A N 1
ATOM 814 C CA . PHE A 1 93 ? 3.296 6.417 7.475 1.00 92.94 93 PHE A CA 1
ATOM 815 C C . PHE A 1 93 ? 1.987 5.946 8.113 1.00 92.94 93 PHE A C 1
ATOM 817 O O . PHE A 1 93 ? 1.467 6.639 8.989 1.00 92.94 93 PHE A O 1
ATOM 824 N N . PHE A 1 94 ? 1.488 4.761 7.748 1.00 93.00 94 PHE A N 1
ATOM 825 C CA . PHE A 1 94 ? 0.292 4.177 8.363 1.00 93.00 94 PHE A CA 1
ATOM 826 C C . PHE A 1 94 ? 0.496 3.831 9.838 1.00 93.00 94 PHE A C 1
ATOM 828 O O . PHE A 1 94 ? -0.356 4.184 10.660 1.00 93.00 94 PHE A O 1
ATOM 835 N N . GLU A 1 95 ? 1.635 3.222 10.183 1.00 92.00 95 GLU A N 1
ATOM 836 C CA . GLU A 1 95 ? 1.971 2.882 11.575 1.00 92.00 95 GLU A CA 1
ATOM 837 C C . GLU A 1 95 ? 1.976 4.140 12.456 1.00 92.00 95 GLU A C 1
ATOM 839 O O . GLU A 1 95 ? 1.338 4.180 13.512 1.00 92.00 95 GLU A O 1
ATOM 844 N N . SER A 1 96 ? 2.630 5.203 11.982 1.00 92.44 96 SER A N 1
ATOM 845 C CA . SER A 1 96 ? 2.862 6.414 12.774 1.00 92.44 96 SER A CA 1
ATOM 846 C C . SER A 1 96 ? 1.665 7.367 12.805 1.00 92.44 96 SER A C 1
ATOM 848 O O . SER A 1 96 ? 1.387 7.962 13.844 1.00 92.44 96 SER A O 1
ATOM 850 N N . ASN A 1 97 ? 0.949 7.539 11.687 1.00 93.06 97 ASN A N 1
ATOM 851 C CA . ASN A 1 97 ? -0.102 8.563 11.574 1.00 93.06 97 ASN A CA 1
ATOM 852 C C . ASN A 1 97 ? -1.503 8.039 11.883 1.00 93.06 97 ASN A C 1
ATOM 854 O O . ASN A 1 97 ? -2.377 8.830 12.247 1.00 93.06 97 ASN A O 1
ATOM 858 N N . TYR A 1 98 ? -1.739 6.734 11.722 1.00 91.50 98 TYR A N 1
ATOM 859 C CA . TYR A 1 98 ? -3.063 6.138 11.914 1.00 91.50 98 TYR A CA 1
ATOM 860 C C . TYR A 1 98 ? -3.114 5.119 13.051 1.00 91.50 98 TYR A C 1
ATOM 862 O O . TYR A 1 98 ? -4.199 4.617 13.342 1.00 91.50 98 TYR A O 1
ATOM 870 N N . SER A 1 99 ? -1.984 4.859 13.723 1.00 88.94 99 SER A N 1
ATOM 871 C CA . SER A 1 99 ? -1.896 3.911 14.843 1.00 88.94 99 SER A CA 1
ATOM 872 C C . SER A 1 99 ? -2.457 2.537 14.466 1.00 88.94 99 SER A C 1
ATOM 874 O O . SER A 1 99 ? -3.284 1.961 15.174 1.00 88.94 99 SER A O 1
ATOM 876 N N . ILE A 1 100 ? -2.041 2.058 13.295 1.00 90.56 100 ILE A N 1
ATOM 877 C CA . ILE A 1 100 ? -2.409 0.754 12.748 1.00 90.56 100 ILE A CA 1
ATOM 878 C C . ILE A 1 100 ? -1.169 -0.124 12.813 1.00 90.56 100 ILE A C 1
ATOM 880 O O . ILE A 1 100 ? -0.083 0.299 12.417 1.00 90.56 100 ILE A O 1
ATOM 884 N N . ASN A 1 101 ? -1.311 -1.325 13.353 1.00 91.00 101 ASN A N 1
ATOM 885 C CA . ASN A 1 101 ? -0.188 -2.232 13.505 1.00 91.00 101 ASN A CA 1
ATOM 886 C C . ASN A 1 101 ? 0.162 -2.934 12.181 1.00 91.00 101 ASN A C 1
ATOM 888 O O . ASN A 1 101 ? -0.565 -2.876 11.192 1.00 91.00 101 ASN A O 1
ATOM 892 N N . HIS A 1 102 ? 1.295 -3.629 12.176 1.00 89.56 102 HIS A N 1
ATOM 893 C CA . HIS A 1 102 ? 1.816 -4.297 10.989 1.00 89.56 102 HIS A CA 1
ATOM 894 C C . HIS A 1 102 ? 0.851 -5.332 10.379 1.00 89.56 102 HIS A C 1
ATOM 896 O O . HIS A 1 102 ? 0.738 -5.423 9.157 1.00 89.56 102 HIS A O 1
ATOM 902 N N . GLU A 1 103 ? 0.155 -6.121 11.201 1.00 90.00 103 GLU A N 1
ATOM 903 C CA . GLU A 1 103 ? -0.775 -7.146 10.712 1.00 90.00 103 GLU A CA 1
ATOM 904 C C . GLU A 1 103 ? -2.034 -6.516 10.114 1.00 90.00 103 GLU A C 1
ATOM 906 O O . GLU A 1 103 ? -2.430 -6.881 9.007 1.00 90.00 103 GLU A O 1
ATOM 911 N N . GLU A 1 104 ? -2.591 -5.510 10.792 1.00 90.88 104 GLU A N 1
ATOM 912 C CA . GLU A 1 104 ? -3.720 -4.720 10.297 1.00 90.88 104 GLU A CA 1
ATOM 913 C C . GLU A 1 104 ? -3.377 -4.033 8.962 1.00 90.88 104 GLU A C 1
ATOM 915 O O . GLU A 1 104 ? -4.178 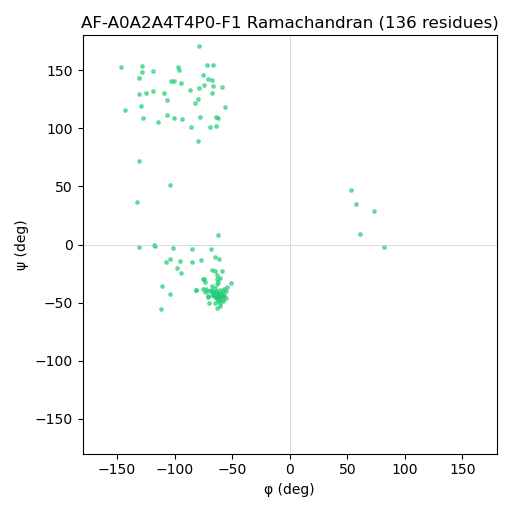-4.076 8.029 1.00 90.88 104 GLU A O 1
ATOM 920 N N . ILE A 1 105 ? -2.179 -3.443 8.827 1.00 92.19 105 ILE A N 1
ATOM 921 C CA . ILE A 1 105 ? -1.731 -2.838 7.559 1.00 92.19 105 ILE A CA 1
ATOM 922 C C . ILE A 1 105 ? -1.668 -3.895 6.463 1.00 92.19 105 ILE A C 1
ATOM 924 O O . ILE A 1 105 ? -2.183 -3.664 5.372 1.00 92.19 105 ILE A O 1
ATOM 928 N N . ARG A 1 106 ? -1.067 -5.057 6.734 1.00 91.50 106 ARG A N 1
ATOM 929 C CA . ARG A 1 106 ? -0.954 -6.134 5.743 1.00 91.50 106 ARG A CA 1
ATOM 930 C C . ARG A 1 106 ? -2.324 -6.565 5.222 1.00 91.50 106 ARG A C 1
ATOM 932 O O . ARG A 1 106 ? -2.473 -6.763 4.017 1.00 91.50 106 ARG A O 1
ATOM 939 N N . ASP A 1 107 ? -3.312 -6.704 6.100 1.00 91.00 107 ASP A N 1
ATOM 940 C CA . ASP A 1 107 ? -4.652 -7.136 5.701 1.00 91.00 107 ASP A CA 1
ATOM 941 C C . ASP A 1 107 ? -5.427 -6.033 4.969 1.00 91.00 107 ASP A C 1
ATOM 943 O O . ASP A 1 107 ? -6.011 -6.304 3.918 1.00 91.00 107 ASP A O 1
ATOM 947 N N . LEU A 1 108 ? -5.331 -4.777 5.420 1.00 92.62 108 LEU A N 1
ATOM 948 C CA . LEU A 1 108 ? -5.878 -3.630 4.685 1.00 92.62 108 LEU A CA 1
ATOM 949 C C . LEU A 1 108 ? -5.250 -3.491 3.294 1.00 92.62 108 LEU A C 1
ATOM 951 O O . LEU A 1 108 ? -5.953 -3.246 2.316 1.00 92.62 108 LEU A O 1
ATOM 955 N N . MET A 1 109 ? -3.936 -3.686 3.179 1.00 93.00 109 MET A N 1
ATOM 956 C CA . MET A 1 109 ? -3.235 -3.599 1.902 1.00 93.00 109 MET A CA 1
ATOM 957 C C . MET A 1 109 ? -3.686 -4.681 0.924 1.00 93.00 109 MET A C 1
ATOM 959 O O . MET A 1 109 ? -3.824 -4.369 -0.254 1.00 93.00 109 MET A O 1
ATOM 963 N N . LYS A 1 110 ? -3.966 -5.914 1.374 1.00 93.00 110 LYS A N 1
ATOM 964 C CA . LYS A 1 110 ? -4.504 -6.975 0.495 1.00 93.00 110 LYS A CA 1
ATOM 965 C C . LYS A 1 110 ? -5.819 -6.553 -0.154 1.00 93.00 110 LYS A C 1
ATOM 967 O O . LYS A 1 110 ? -6.001 -6.761 -1.351 1.00 93.00 110 LYS A O 1
ATOM 972 N N . GLU A 1 111 ? -6.717 -5.962 0.632 1.00 92.75 111 GLU A N 1
ATOM 973 C CA . GLU A 1 111 ? -7.992 -5.451 0.126 1.00 92.75 111 GLU A CA 1
ATOM 974 C C . GLU A 1 111 ? -7.758 -4.299 -0.858 1.00 92.75 111 GLU A C 1
ATOM 976 O O . GLU A 1 111 ? -8.227 -4.352 -1.993 1.00 92.75 111 GLU A O 1
ATOM 981 N N . LEU A 1 112 ? -6.958 -3.300 -0.471 1.00 94.12 112 LEU A N 1
ATOM 982 C CA . LEU A 1 112 ? -6.730 -2.098 -1.276 1.00 94.12 112 LEU A CA 1
ATOM 983 C C . LEU A 1 112 ? -6.057 -2.390 -2.623 1.00 94.12 112 LEU A C 1
ATOM 985 O O . LEU A 1 112 ? -6.461 -1.833 -3.644 1.00 94.12 112 LEU A O 1
ATOM 989 N N . VAL A 1 113 ? -5.048 -3.264 -2.661 1.00 94.50 113 VAL A N 1
ATOM 990 C CA . VAL A 1 113 ? -4.363 -3.620 -3.919 1.00 94.50 113 VAL A CA 1
ATOM 991 C C . VAL A 1 113 ? -5.240 -4.525 -4.787 1.00 94.50 113 VAL A C 1
ATOM 993 O O . VAL A 1 113 ? -5.216 -4.420 -6.014 1.00 94.50 113 VAL A O 1
ATOM 996 N N . GLY A 1 114 ? -6.071 -5.368 -4.170 1.00 94.25 114 GLY A N 1
ATOM 997 C CA . GLY A 1 114 ? -7.100 -6.130 -4.870 1.00 94.25 114 GLY A CA 1
ATOM 998 C C . GLY A 1 114 ? -8.105 -5.211 -5.564 1.00 94.25 114 GLY A C 1
ATOM 999 O O . GLY A 1 114 ? -8.320 -5.318 -6.771 1.00 94.25 114 GLY A O 1
ATOM 1000 N N . GLU A 1 115 ? -8.678 -4.265 -4.825 1.00 92.50 115 GLU A N 1
ATOM 1001 C CA . GLU A 1 115 ? -9.730 -3.374 -5.319 1.00 92.50 115 GLU A CA 1
ATOM 1002 C C . GLU A 1 115 ? -9.220 -2.344 -6.332 1.00 92.50 115 GLU A C 1
ATOM 1004 O O . GLU A 1 115 ? -9.845 -2.144 -7.376 1.00 92.50 115 GLU A O 1
ATOM 1009 N N . HIS A 1 116 ? -8.086 -1.699 -6.050 1.00 92.56 116 HIS A N 1
ATOM 1010 C CA . HIS A 1 116 ? -7.623 -0.546 -6.829 1.00 92.56 116 HIS A CA 1
ATOM 1011 C C . HIS A 1 116 ? -6.574 -0.884 -7.886 1.00 92.56 116 HIS A C 1
ATOM 1013 O O . HIS A 1 116 ? -6.407 -0.124 -8.837 1.00 92.56 116 HIS A O 1
ATOM 1019 N N . MET A 1 117 ? -5.885 -2.017 -7.748 1.00 93.44 117 MET A N 1
ATOM 1020 C CA . MET A 1 117 ? -4.842 -2.446 -8.688 1.00 93.44 117 MET A CA 1
ATOM 1021 C C . MET A 1 117 ? -5.184 -3.774 -9.372 1.00 93.44 117 MET A C 1
ATOM 1023 O O . MET A 1 117 ? -4.419 -4.242 -10.214 1.00 93.44 117 MET A O 1
ATOM 1027 N N . ASN A 1 118 ? -6.333 -4.381 -9.043 1.00 92.62 118 ASN A N 1
ATOM 1028 C CA . ASN A 1 118 ? -6.746 -5.695 -9.538 1.00 92.62 118 ASN A CA 1
ATOM 1029 C C . ASN A 1 118 ? -5.723 -6.808 -9.216 1.00 92.62 118 ASN A C 1
ATOM 1031 O O . ASN A 1 118 ? -5.521 -7.730 -10.006 1.00 92.62 118 ASN A O 1
ATOM 1035 N N . LEU A 1 119 ? -5.071 -6.716 -8.049 1.00 92.56 119 LEU A N 1
ATOM 1036 C CA . LEU A 1 119 ? -4.037 -7.644 -7.570 1.00 92.56 119 LEU A CA 1
ATOM 1037 C C . LEU A 1 119 ? -4.568 -8.600 -6.489 1.00 92.56 119 LEU A C 1
ATOM 1039 O O . LEU A 1 119 ? -3.997 -8.742 -5.409 1.00 92.56 119 LEU A O 1
ATOM 1043 N N . TRP A 1 120 ? -5.687 -9.267 -6.768 1.00 91.69 120 TRP A N 1
ATOM 1044 C CA . TRP A 1 120 ? -6.259 -10.254 -5.849 1.00 91.69 120 TRP A CA 1
ATOM 1045 C C . TRP A 1 120 ? -5.360 -11.488 -5.704 1.00 91.69 120 TRP A C 1
ATOM 1047 O O . TRP A 1 120 ? -4.873 -12.031 -6.693 1.00 91.69 120 TRP A O 1
ATOM 1057 N N . GLY A 1 121 ? -5.178 -11.961 -4.467 1.00 87.69 121 GLY A N 1
ATOM 1058 C CA . GLY A 1 121 ? -4.362 -13.145 -4.159 1.00 87.69 121 GLY A CA 1
ATOM 1059 C C . GLY A 1 121 ? -2.855 -12.883 -4.068 1.00 87.69 121 GLY A C 1
ATOM 1060 O O . GLY A 1 121 ? -2.105 -13.799 -3.740 1.00 87.69 121 GLY A O 1
ATOM 1061 N N . VAL A 1 122 ? -2.422 -11.647 -4.315 1.00 90.25 122 VAL A N 1
ATOM 1062 C CA . VAL A 1 122 ? -1.041 -11.196 -4.115 1.00 90.25 122 VAL A CA 1
ATOM 1063 C C . VAL A 1 122 ? -0.789 -11.003 -2.620 1.00 90.25 122 VAL A C 1
ATOM 1065 O O . VAL A 1 122 ? -1.697 -10.610 -1.882 1.00 90.25 122 VAL A O 1
ATOM 1068 N N . THR A 1 123 ? 0.434 -11.277 -2.163 1.00 85.75 123 THR A N 1
ATOM 1069 C CA . THR A 1 123 ? 0.829 -11.041 -0.765 1.00 85.75 123 THR A CA 1
ATOM 1070 C C . THR A 1 123 ? 1.626 -9.739 -0.667 1.00 85.75 123 THR A C 1
ATOM 1072 O O . THR A 1 123 ? 2.769 -9.695 -1.125 1.00 85.75 123 THR A O 1
ATOM 1075 N N . PRO A 1 124 ? 1.061 -8.661 -0.084 1.00 89.00 124 PRO A N 1
ATOM 1076 C CA . PRO A 1 124 ? 1.818 -7.451 0.197 1.00 89.00 124 PRO A CA 1
ATOM 1077 C C . PRO A 1 124 ? 2.864 -7.715 1.277 1.00 89.00 124 PRO A C 1
ATOM 1079 O O . PRO A 1 124 ? 2.545 -8.242 2.348 1.00 89.00 124 PRO A O 1
ATOM 1082 N N . ALA A 1 125 ? 4.097 -7.306 1.010 1.00 86.50 125 ALA A N 1
ATOM 1083 C CA . ALA A 1 125 ? 5.212 -7.393 1.937 1.00 86.50 125 ALA A CA 1
ATOM 1084 C C . ALA A 1 125 ? 5.933 -6.045 2.017 1.00 86.50 125 ALA A C 1
ATOM 1086 O O . ALA A 1 125 ? 6.072 -5.330 1.023 1.00 86.50 125 ALA A O 1
ATOM 1087 N N . THR A 1 126 ? 6.410 -5.689 3.208 1.00 82.81 126 THR A N 1
ATOM 1088 C CA . THR A 1 126 ? 7.234 -4.491 3.369 1.00 82.81 126 THR A CA 1
ATOM 1089 C C . THR A 1 126 ? 8.601 -4.687 2.749 1.00 82.81 126 THR A C 1
ATOM 1091 O O . THR A 1 126 ? 9.224 -5.742 2.868 1.00 82.81 126 THR A O 1
ATOM 1094 N N . HIS A 1 127 ? 9.107 -3.622 2.147 1.00 78.44 127 HIS A N 1
ATOM 1095 C CA . HIS A 1 127 ? 10.448 -3.553 1.612 1.00 78.44 127 HIS A CA 1
ATOM 1096 C C . HIS A 1 127 ? 11.143 -2.315 2.187 1.00 78.44 127 HIS A C 1
ATOM 1098 O O . HIS A 1 127 ? 10.804 -1.181 1.852 1.00 78.44 127 HIS A O 1
ATOM 1104 N N . ARG A 1 128 ? 12.120 -2.517 3.082 1.00 70.38 128 ARG A N 1
ATOM 1105 C CA . ARG A 1 128 ? 12.997 -1.430 3.547 1.00 70.38 128 ARG A CA 1
ATOM 1106 C C . ARG A 1 128 ? 14.105 -1.220 2.523 1.00 70.38 128 ARG A C 1
ATOM 1108 O O . ARG A 1 128 ? 14.881 -2.142 2.263 1.00 70.38 128 ARG A O 1
ATOM 1115 N N . LEU A 1 129 ? 14.198 -0.004 1.986 1.00 57.47 129 LEU A N 1
ATOM 1116 C CA . LEU A 1 129 ? 15.167 0.389 0.953 1.00 57.47 129 LEU A CA 1
ATOM 1117 C C . LEU A 1 129 ? 16.614 0.018 1.317 1.00 57.47 129 LEU A C 1
ATOM 1119 O O . LEU A 1 129 ? 17.388 -0.379 0.454 1.00 57.47 129 LEU A O 1
ATOM 1123 N N . HIS A 1 130 ? 16.958 0.047 2.607 1.00 54.72 130 HIS A N 1
ATOM 1124 C CA . HIS A 1 130 ? 18.306 -0.252 3.098 1.00 54.72 130 HIS A CA 1
ATOM 1125 C C . HIS A 1 130 ? 18.792 -1.698 2.883 1.00 54.72 130 HIS A C 1
ATOM 1127 O O . HIS A 1 130 ? 19.974 -1.958 3.101 1.00 54.72 130 HIS A O 1
ATOM 1133 N N . TYR A 1 131 ? 17.928 -2.639 2.478 1.00 50.94 131 TYR A N 1
ATOM 1134 C CA . TYR A 1 131 ? 18.293 -4.060 2.378 1.00 50.94 131 TYR A CA 1
ATOM 1135 C C . TYR A 1 131 ? 18.455 -4.601 0.951 1.00 50.94 131 TYR A C 1
ATOM 1137 O O . TYR A 1 131 ? 19.075 -5.652 0.792 1.00 50.94 131 TYR A O 1
ATOM 1145 N N . TYR A 1 132 ? 17.991 -3.901 -0.090 1.00 54.78 132 TYR A N 1
ATOM 1146 C CA . TYR A 1 132 ? 18.163 -4.356 -1.475 1.00 54.78 132 TYR A CA 1
ATOM 1147 C C . TYR A 1 132 ? 18.421 -3.188 -2.434 1.00 54.78 132 TYR A C 1
ATOM 1149 O O . TYR A 1 132 ? 17.531 -2.395 -2.725 1.00 54.78 132 TYR A O 1
ATOM 1157 N N . SER A 1 133 ? 19.613 -3.172 -3.042 1.00 66.81 133 SER A N 1
ATOM 1158 C CA . SER A 1 133 ? 20.060 -2.252 -4.112 1.00 66.81 133 SER A CA 1
ATOM 1159 C C . SER A 1 133 ? 19.254 -2.342 -5.422 1.00 66.81 133 SER A C 1
ATOM 1161 O O . SER A 1 133 ? 19.627 -1.771 -6.453 1.00 66.81 133 SER A O 1
ATOM 1163 N N . ARG A 1 134 ? 18.152 -3.103 -5.411 1.00 73.88 134 ARG A N 1
ATOM 1164 C CA . ARG A 1 134 ? 17.326 -3.420 -6.576 1.00 73.88 134 ARG A CA 1
ATOM 1165 C C . ARG A 1 134 ? 16.635 -2.174 -7.121 1.00 73.88 134 ARG A C 1
ATOM 1167 O O . ARG A 1 134 ? 16.596 -2.014 -8.338 1.00 73.88 134 ARG A O 1
ATOM 1174 N N . TRP A 1 135 ? 16.142 -1.311 -6.231 1.00 81.06 135 TRP A N 1
ATOM 1175 C CA . TRP A 1 135 ? 15.326 -0.147 -6.586 1.00 81.06 135 TRP A CA 1
ATOM 1176 C C . TRP A 1 135 ? 16.131 1.100 -6.977 1.00 81.06 135 TRP A C 1
ATOM 1178 O O . TRP A 1 135 ? 15.588 2.005 -7.593 1.00 81.06 135 TRP A O 1
ATOM 1188 N N . GLU A 1 136 ? 17.432 1.142 -6.685 1.00 74.38 136 GLU A N 1
ATOM 1189 C CA . GLU A 1 136 ? 18.299 2.282 -7.031 1.00 74.38 136 GLU A CA 1
ATOM 1190 C C . GLU A 1 136 ? 18.698 2.315 -8.518 1.00 74.38 136 GLU A C 1
ATOM 1192 O O . GLU A 1 136 ? 19.235 3.308 -8.995 1.00 74.38 136 GLU A O 1
ATOM 1197 N N . ASN A 1 137 ? 18.478 1.221 -9.255 1.00 71.06 137 ASN A N 1
ATOM 1198 C CA . ASN A 1 137 ? 19.029 1.016 -10.600 1.00 71.06 137 ASN A CA 1
ATOM 1199 C C . ASN A 1 137 ? 17.974 0.527 -11.607 1.00 71.06 137 ASN A C 1
ATOM 1201 O O . ASN A 1 137 ? 18.270 -0.335 -12.444 1.00 71.06 137 ASN A O 1
ATOM 1205 N N . ILE A 1 138 ? 16.742 1.023 -11.479 1.00 74.12 138 ILE A N 1
ATOM 1206 C CA . ILE A 1 138 ? 15.591 0.684 -12.332 1.00 74.12 138 ILE A CA 1
ATOM 1207 C C . ILE A 1 138 ? 15.075 1.864 -13.131 1.00 74.12 138 ILE A C 1
ATOM 1209 O O . ILE A 1 138 ? 15.085 3.013 -12.642 1.00 74.12 138 ILE A O 1
#

Secondary structure (DSSP, 8-state):
---------HHHHHHHHHHHGGGS-HHHHHHHHHHHHHHHHHHHHHHHHEEEEEETTEEEEEEEEETTT--EEEEEETTTTEEEEEIIIIIHHHHHHH---HHHHHHHHHHHHHHHH--TT-EEEEE-GGG-TTGGG-